Protein AF-A0A3D2A940-F1 (afdb_monomer_lite)

Structure (mmCIF, N/CA/C/O backbone):
data_AF-A0A3D2A940-F1
#
_entry.id   AF-A0A3D2A940-F1
#
loop_
_atom_site.group_PDB
_atom_site.id
_atom_site.type_symbol
_atom_site.label_atom_id
_atom_site.label_alt_id
_atom_site.label_comp_id
_atom_site.label_asym_id
_atom_site.label_entity_id
_atom_site.label_seq_id
_atom_site.pdbx_PDB_ins_code
_atom_site.Cartn_x
_atom_site.Cartn_y
_atom_site.Cartn_z
_atom_site.occupancy
_atom_site.B_iso_or_equiv
_atom_site.auth_seq_id
_atom_site.auth_comp_id
_atom_site.auth_asym_id
_atom_site.auth_atom_id
_atom_site.pdbx_PDB_model_num
ATOM 1 N N . LYS A 1 1 ? 7.024 -6.279 -17.310 1.00 68.19 1 LYS A N 1
ATOM 2 C CA . LYS A 1 1 ? 8.045 -7.235 -16.826 1.00 68.19 1 LYS A CA 1
ATOM 3 C C . LYS A 1 1 ? 7.660 -7.750 -15.455 1.00 68.19 1 LYS A C 1
ATOM 5 O O . LYS A 1 1 ? 7.486 -8.948 -15.303 1.00 68.19 1 LYS A O 1
ATOM 10 N N . LEU A 1 2 ? 7.341 -6.853 -14.515 1.00 73.19 2 LEU A N 1
ATOM 11 C CA . LEU A 1 2 ? 6.960 -7.213 -13.144 1.00 73.19 2 LEU A CA 1
ATOM 12 C C . LEU A 1 2 ? 5.778 -8.188 -13.043 1.00 73.19 2 LEU A C 1
ATOM 14 O O . LEU A 1 2 ? 5.841 -9.127 -12.259 1.00 73.19 2 LEU A O 1
ATOM 18 N N . ARG A 1 3 ? 4.722 -8.033 -13.852 1.00 73.25 3 ARG A N 1
ATOM 19 C CA . ARG A 1 3 ? 3.622 -9.013 -13.867 1.00 73.25 3 ARG A CA 1
ATOM 20 C C . ARG A 1 3 ? 4.121 -10.438 -14.121 1.00 73.25 3 ARG A C 1
ATOM 22 O O . ARG A 1 3 ? 3.718 -11.362 -13.424 1.00 73.25 3 ARG A O 1
ATOM 29 N N . ASN A 1 4 ? 4.979 -10.592 -15.125 1.00 76.12 4 ASN A N 1
ATOM 30 C CA . ASN A 1 4 ? 5.509 -11.883 -15.545 1.00 76.12 4 ASN A CA 1
ATOM 31 C C . ASN A 1 4 ? 6.549 -12.401 -14.544 1.00 76.12 4 ASN A C 1
ATOM 33 O O . ASN A 1 4 ? 6.505 -13.573 -14.185 1.00 76.12 4 ASN A O 1
ATOM 37 N N . ASP A 1 5 ? 7.412 -11.520 -14.029 1.00 79.25 5 ASP A N 1
ATOM 38 C CA . ASP A 1 5 ? 8.452 -11.855 -13.045 1.00 79.25 5 ASP A CA 1
ATOM 39 C C . ASP A 1 5 ? 7.863 -12.438 -11.748 1.00 79.25 5 ASP A C 1
ATOM 41 O O . ASP A 1 5 ? 8.482 -13.283 -11.104 1.00 79.25 5 ASP A O 1
ATOM 45 N N . PHE A 1 6 ? 6.652 -12.009 -11.382 1.00 75.44 6 PHE A N 1
ATOM 46 C CA . PHE A 1 6 ? 5.928 -12.483 -10.201 1.00 75.44 6 PHE A CA 1
ATOM 47 C C . PHE A 1 6 ? 4.831 -13.499 -10.507 1.00 75.44 6 PHE A C 1
ATOM 49 O O . PHE A 1 6 ? 4.163 -13.951 -9.580 1.00 75.44 6 PHE A O 1
ATOM 56 N N . ASN A 1 7 ? 4.627 -13.849 -11.781 1.00 76.19 7 ASN A N 1
ATOM 57 C CA . ASN A 1 7 ? 3.484 -14.644 -12.230 1.00 76.19 7 ASN A CA 1
ATOM 58 C C . ASN A 1 7 ? 2.162 -14.146 -11.604 1.00 76.19 7 ASN A C 1
ATOM 60 O O . ASN A 1 7 ? 1.384 -14.919 -11.046 1.00 76.19 7 ASN A O 1
ATOM 64 N N . ALA A 1 8 ? 1.960 -12.825 -11.619 1.00 72.25 8 ALA A N 1
ATOM 65 C CA . ALA A 1 8 ? 0.886 -12.188 -10.875 1.00 72.25 8 ALA A CA 1
ATOM 66 C C . ALA A 1 8 ? -0.478 -12.463 -11.527 1.00 72.25 8 ALA A C 1
ATOM 68 O O . ALA A 1 8 ? -0.734 -12.055 -12.667 1.00 72.25 8 ALA A O 1
ATOM 69 N N . ASP A 1 9 ? -1.367 -13.097 -10.758 1.00 70.62 9 ASP A N 1
ATOM 70 C CA . ASP A 1 9 ? -2.755 -13.363 -11.149 1.00 70.62 9 ASP A CA 1
ATOM 71 C C . ASP A 1 9 ? -3.534 -12.060 -11.391 1.00 70.62 9 ASP A C 1
ATOM 73 O O . ASP A 1 9 ? -4.338 -11.963 -12.318 1.00 70.62 9 ASP A O 1
ATOM 77 N N . ILE A 1 10 ? -3.323 -11.064 -10.523 1.00 73.56 10 ILE A N 1
ATOM 78 C CA . ILE A 1 10 ? -4.109 -9.829 -10.445 1.00 73.56 10 ILE A CA 1
ATOM 79 C C . ILE A 1 10 ? -3.178 -8.658 -10.141 1.00 73.56 10 ILE A C 1
ATOM 81 O O . ILE A 1 10 ? -2.230 -8.780 -9.368 1.00 73.56 10 ILE A O 1
ATOM 85 N N . ILE A 1 11 ? -3.474 -7.508 -10.742 1.00 73.06 11 ILE A N 1
ATOM 86 C CA . ILE A 1 11 ? -2.832 -6.226 -10.457 1.00 73.06 11 ILE A CA 1
ATOM 87 C C . ILE A 1 11 ? -3.933 -5.242 -10.066 1.00 73.06 11 ILE A C 1
ATOM 89 O O . ILE A 1 11 ? -4.992 -5.205 -10.683 1.00 73.06 11 ILE A O 1
ATOM 93 N N . THR A 1 12 ? -3.707 -4.459 -9.022 1.00 71.44 12 THR A N 1
ATOM 94 C CA . THR A 1 12 ? -4.672 -3.461 -8.558 1.00 71.44 12 THR A CA 1
ATOM 95 C C . THR A 1 12 ? -4.008 -2.097 -8.529 1.00 71.44 12 THR A C 1
ATOM 97 O O . THR A 1 12 ? -2.875 -1.968 -8.065 1.00 71.44 12 THR A O 1
ATOM 100 N N . GLU A 1 13 ? -4.710 -1.089 -9.038 1.00 69.75 13 GLU A N 1
ATOM 101 C CA . GLU A 1 13 ? -4.297 0.314 -8.984 1.00 69.75 13 GLU A CA 1
ATOM 102 C C . GLU A 1 13 ? -5.223 1.091 -8.047 1.00 69.75 13 GLU A C 1
ATOM 104 O O . GLU A 1 13 ? -6.390 0.730 -7.876 1.00 69.75 13 GLU A O 1
ATOM 109 N N . 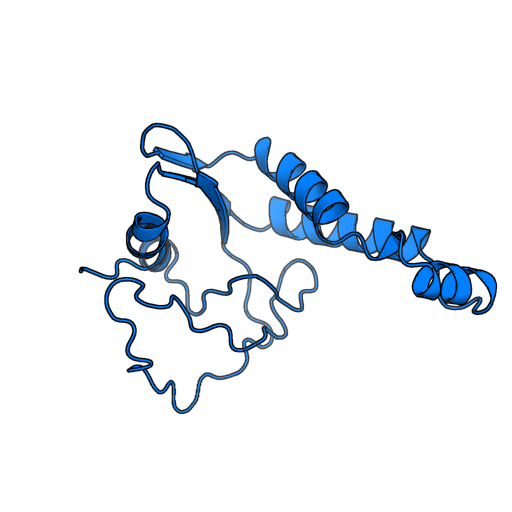ASP A 1 14 ? -4.689 2.164 -7.466 1.00 67.00 14 ASP A N 1
ATOM 110 C CA . ASP A 1 14 ? -5.364 3.163 -6.628 1.00 67.00 14 ASP A CA 1
ATOM 111 C C . ASP A 1 14 ? -5.905 2.681 -5.272 1.00 67.00 14 ASP A C 1
ATOM 113 O O . ASP A 1 14 ? -5.661 3.334 -4.257 1.00 67.00 14 ASP A O 1
ATOM 117 N N . MET A 1 15 ? -6.645 1.571 -5.214 1.00 68.25 15 MET A N 1
ATOM 118 C CA . MET A 1 15 ? -7.345 1.130 -4.002 1.00 68.25 15 MET A CA 1
ATOM 119 C C . MET A 1 15 ? -7.477 -0.396 -3.922 1.00 68.25 15 MET A C 1
ATOM 121 O O . MET A 1 15 ? -7.720 -1.059 -4.925 1.00 68.25 15 MET A O 1
ATOM 125 N N . ALA A 1 16 ? -7.393 -0.948 -2.709 1.00 77.56 16 ALA A N 1
ATOM 126 C CA . ALA A 1 16 ? -7.717 -2.343 -2.407 1.00 77.56 16 ALA A CA 1
ATOM 127 C C . ALA A 1 16 ? -8.203 -2.486 -0.955 1.00 77.56 16 ALA A C 1
ATOM 129 O O . ALA A 1 16 ? -7.742 -1.776 -0.062 1.00 77.56 16 ALA A O 1
ATOM 130 N N . VAL A 1 17 ? -9.115 -3.427 -0.716 1.00 83.38 17 VAL A N 1
ATOM 131 C CA . VAL A 1 17 ? -9.505 -3.904 0.615 1.00 83.38 17 VAL A CA 1
ATOM 132 C C . VAL A 1 17 ? -8.572 -5.050 0.986 1.00 83.38 17 VAL A C 1
ATOM 134 O O . VAL A 1 17 ? -8.545 -6.082 0.312 1.00 83.38 17 VAL A O 1
ATOM 137 N N . THR A 1 18 ? -7.791 -4.860 2.046 1.00 85.88 18 THR A N 1
ATOM 138 C CA . THR A 1 18 ? -6.703 -5.765 2.430 1.00 85.88 18 THR A CA 1
ATOM 139 C C . THR A 1 18 ? -6.573 -5.885 3.946 1.00 85.88 18 THR A C 1
ATOM 141 O O . THR A 1 18 ? -6.873 -4.943 4.677 1.00 85.88 18 THR A O 1
ATOM 144 N N . ASP A 1 19 ? -6.114 -7.049 4.405 1.00 88.75 19 ASP A N 1
ATOM 145 C CA . ASP A 1 19 ? -5.709 -7.317 5.796 1.00 88.75 19 ASP A CA 1
ATOM 146 C C . ASP A 1 19 ? -4.189 -7.170 6.022 1.00 88.75 19 ASP A C 1
ATOM 148 O O . ASP A 1 19 ? -3.669 -7.448 7.109 1.00 88.75 19 ASP A O 1
ATOM 152 N N . GLY A 1 20 ? -3.477 -6.716 4.991 1.00 85.50 20 GLY A N 1
ATOM 153 C CA . GLY A 1 20 ? -2.033 -6.537 4.974 1.00 85.50 20 GLY A CA 1
ATOM 154 C C . GLY A 1 20 ? -1.250 -7.718 4.392 1.00 85.50 20 GLY A C 1
ATOM 155 O O . GLY A 1 20 ? -0.053 -7.592 4.148 1.00 85.50 20 GLY A O 1
ATOM 156 N N . GLU A 1 21 ? -1.909 -8.844 4.124 1.00 88.38 21 GLU A N 1
ATOM 157 C CA . GLU A 1 21 ? -1.317 -10.036 3.502 1.00 88.38 21 GLU A CA 1
ATOM 158 C C . GLU A 1 21 ? -2.054 -10.439 2.227 1.00 88.38 21 GLU A C 1
ATOM 160 O O . GLU A 1 21 ? -1.446 -10.919 1.263 1.00 88.38 21 GLU A O 1
ATOM 165 N N . ARG A 1 22 ? -3.374 -10.251 2.221 1.00 88.75 22 ARG A N 1
ATOM 166 C CA . ARG A 1 22 ? -4.278 -10.663 1.157 1.00 88.75 22 ARG A CA 1
ATOM 167 C C . ARG A 1 22 ? -5.203 -9.531 0.740 1.00 88.75 22 ARG A C 1
ATOM 169 O O . ARG A 1 22 ? -5.668 -8.737 1.551 1.00 88.75 22 ARG A O 1
ATOM 176 N N . ILE A 1 23 ? -5.522 -9.513 -0.547 1.00 85.12 23 ILE A N 1
ATOM 177 C CA . ILE A 1 23 ? -6.571 -8.688 -1.135 1.00 85.12 23 ILE A CA 1
ATOM 178 C C . ILE A 1 23 ? -7.887 -9.457 -1.035 1.00 85.12 23 ILE A C 1
ATOM 180 O O . ILE A 1 23 ? -7.993 -10.600 -1.489 1.00 85.12 23 ILE A O 1
ATOM 184 N N . TRP A 1 24 ? -8.881 -8.815 -0.430 1.00 85.12 24 TRP A N 1
ATOM 185 C CA . TRP A 1 24 ? -10.244 -9.327 -0.254 1.00 85.12 24 TRP A CA 1
ATOM 186 C C . TRP A 1 24 ? -11.238 -8.702 -1.229 1.00 85.12 24 TRP A C 1
ATOM 188 O O . TRP A 1 24 ? -12.292 -9.276 -1.504 1.00 85.12 24 TRP A O 1
ATOM 198 N N . GLY A 1 25 ? -10.876 -7.545 -1.772 1.00 78.50 25 GLY A N 1
ATOM 199 C CA . GLY A 1 25 ? -11.557 -6.920 -2.887 1.00 78.50 25 GLY A CA 1
ATOM 200 C C . GLY A 1 25 ? -10.756 -5.735 -3.396 1.00 78.50 25 GLY A C 1
ATOM 201 O O . GLY A 1 25 ? -9.952 -5.152 -2.675 1.00 78.50 25 GLY A O 1
ATOM 202 N N . ALA A 1 26 ? -10.989 -5.355 -4.638 1.00 70.94 26 ALA A N 1
ATOM 203 C CA . ALA A 1 26 ? -10.510 -4.105 -5.199 1.00 70.94 26 ALA A CA 1
ATOM 204 C C . ALA A 1 26 ? -11.631 -3.548 -6.079 1.00 70.94 26 ALA A C 1
ATOM 206 O O . ALA A 1 26 ? -12.333 -4.343 -6.717 1.00 70.94 26 ALA A O 1
ATOM 207 N N . PRO A 1 27 ? -11.865 -2.222 -6.099 1.00 60.97 27 PRO A N 1
ATOM 208 C CA . PRO A 1 27 ? -12.720 -1.652 -7.127 1.00 60.97 27 PRO A CA 1
ATOM 209 C C . PRO A 1 27 ? -12.181 -2.074 -8.497 1.00 60.97 27 PRO A C 1
ATOM 211 O O . PRO A 1 27 ? -10.972 -2.201 -8.672 1.00 60.97 27 PRO A O 1
ATOM 214 N N . TYR A 1 28 ? -13.078 -2.298 -9.460 1.00 53.81 28 TYR A N 1
ATOM 215 C CA . TYR A 1 28 ? -12.718 -2.568 -10.852 1.00 53.81 28 TYR A CA 1
ATOM 216 C C . TYR A 1 28 ? -12.070 -1.320 -11.474 1.00 53.81 28 TYR A C 1
ATOM 218 O O . TYR A 1 28 ? -12.671 -0.624 -12.292 1.00 53.81 28 TYR A O 1
ATOM 226 N N . THR A 1 29 ? -10.853 -0.986 -11.065 1.00 49.69 29 THR A N 1
ATOM 227 C CA . THR A 1 29 ? -9.979 -0.122 -11.839 1.00 49.69 29 THR A CA 1
ATOM 228 C C . THR A 1 29 ? -9.475 -0.996 -12.977 1.00 49.69 29 THR A C 1
ATOM 230 O O . THR A 1 29 ? -9.014 -2.115 -12.759 1.00 49.69 29 THR A O 1
ATOM 233 N N . ASN A 1 30 ? -9.702 -0.563 -14.222 1.00 46.44 30 ASN A N 1
ATOM 234 C CA . ASN A 1 30 ? -9.183 -1.262 -15.395 1.00 46.44 30 ASN A CA 1
ATOM 235 C C . ASN A 1 30 ? -7.723 -1.623 -15.119 1.00 46.44 30 ASN A C 1
ATOM 237 O O . ASN A 1 30 ? -6.916 -0.714 -14.954 1.00 46.44 30 ASN A O 1
ATOM 241 N N . LEU A 1 31 ? -7.427 -2.924 -15.064 1.00 51.25 31 LEU A N 1
ATOM 242 C CA . LEU A 1 31 ? -6.083 -3.493 -15.069 1.00 51.25 31 LEU A CA 1
ATOM 243 C C . LEU A 1 31 ? -5.313 -2.850 -16.229 1.00 51.25 31 LEU A C 1
ATOM 245 O O . LEU A 1 31 ? -5.421 -3.307 -17.360 1.00 51.25 31 LEU A O 1
ATOM 249 N N . TYR A 1 32 ? -4.625 -1.742 -15.958 1.00 49.03 32 TYR A N 1
ATOM 250 C CA . TYR A 1 32 ? -3.992 -0.850 -16.925 1.00 49.03 32 TYR A CA 1
ATOM 251 C C . TYR A 1 32 ? -4.876 -0.394 -18.096 1.00 49.03 32 TYR A C 1
ATOM 253 O O . TYR A 1 32 ? -5.095 -1.088 -19.090 1.00 49.03 32 TYR A O 1
ATOM 261 N N . ARG A 1 33 ? -5.293 0.875 -18.060 1.00 43.38 33 ARG A N 1
ATOM 262 C CA . ARG A 1 33 ? -5.755 1.557 -19.274 1.00 43.38 33 ARG A CA 1
ATOM 263 C C . ARG A 1 33 ? -4.564 1.634 -20.235 1.00 43.38 33 ARG A C 1
ATOM 265 O O . ARG A 1 33 ? -3.540 2.218 -19.887 1.00 43.38 33 ARG A O 1
ATOM 272 N N . ASN A 1 34 ? -4.670 1.061 -21.436 1.00 44.75 34 ASN A N 1
ATOM 273 C CA . ASN A 1 34 ? -3.711 1.376 -22.492 1.00 44.75 34 ASN A CA 1
ATOM 274 C C . ASN A 1 34 ? -3.850 2.876 -22.775 1.00 44.75 34 ASN A C 1
ATOM 276 O O . ASN A 1 34 ? -4.816 3.312 -23.388 1.00 44.75 34 ASN A O 1
ATOM 280 N N . TYR A 1 35 ? -2.936 3.699 -22.271 1.00 47.34 35 TYR A N 1
ATOM 281 C CA . TYR A 1 35 ? -3.084 5.146 -22.401 1.00 47.34 35 TYR A CA 1
ATOM 282 C C . TYR A 1 35 ? -2.903 5.631 -23.854 1.00 47.34 35 TYR A C 1
ATOM 284 O O . TYR A 1 35 ? -3.335 6.740 -24.180 1.00 47.34 35 TYR A O 1
ATOM 292 N N . ASN A 1 36 ? -2.328 4.799 -24.732 1.00 44.16 36 ASN A N 1
ATOM 293 C CA . ASN A 1 36 ? -2.221 5.069 -26.167 1.00 44.16 36 ASN A CA 1
ATOM 294 C C . ASN A 1 36 ? -3.472 4.638 -26.947 1.00 44.16 36 ASN A C 1
ATOM 296 O O . ASN A 1 36 ? -3.791 5.254 -27.963 1.00 44.16 36 ASN A O 1
ATOM 300 N N . ASP A 1 37 ? -4.228 3.659 -26.444 1.00 49.75 37 ASP A N 1
ATOM 301 C CA . ASP A 1 37 ? -5.537 3.278 -26.975 1.00 49.75 37 ASP A CA 1
ATOM 302 C C . ASP A 1 37 ? -6.651 3.701 -26.003 1.00 49.75 37 ASP A C 1
ATOM 304 O O . ASP A 1 37 ? -7.028 2.991 -25.074 1.00 49.75 37 ASP A O 1
ATOM 308 N N . LYS A 1 38 ? -7.218 4.893 -26.236 1.00 48.25 38 LYS A N 1
ATOM 309 C CA . LYS A 1 38 ? -8.328 5.442 -25.433 1.00 48.25 38 LYS A CA 1
ATOM 310 C C . LYS A 1 38 ? -9.615 4.618 -25.528 1.00 48.25 38 LYS A C 1
ATOM 312 O O . LYS A 1 38 ? -10.586 4.944 -24.836 1.00 48.25 38 LYS A O 1
ATOM 317 N N . SER A 1 39 ? -9.671 3.610 -26.396 1.00 46.72 39 SER A N 1
ATOM 318 C CA . SER A 1 39 ? -10.822 2.731 -26.466 1.00 46.72 39 SER A CA 1
ATOM 319 C C . SER A 1 39 ? -10.867 1.841 -25.219 1.00 46.72 39 SER A C 1
ATOM 321 O O . SER A 1 39 ? -9.882 1.239 -24.809 1.00 46.72 39 SER A O 1
ATOM 323 N N . LEU A 1 40 ? -12.037 1.747 -24.582 1.00 43.81 40 LEU A N 1
ATOM 324 C CA . LEU A 1 40 ? -12.302 0.824 -23.466 1.00 43.81 40 LEU A CA 1
ATOM 325 C C . LEU A 1 40 ? -12.360 -0.641 -23.952 1.00 43.81 40 LEU A C 1
ATOM 327 O O . LEU A 1 40 ? -13.155 -1.438 -23.459 1.00 43.81 40 LEU A O 1
ATOM 331 N N . LYS A 1 41 ? -11.575 -1.003 -24.973 1.00 41.16 41 LYS A N 1
ATOM 332 C CA . LYS A 1 41 ? -11.600 -2.313 -25.621 1.00 41.16 41 LYS A CA 1
ATOM 333 C C . LYS A 1 41 ? -10.758 -3.315 -24.848 1.00 41.16 41 LYS A C 1
ATOM 335 O O . LYS A 1 41 ? -9.828 -3.898 -25.376 1.00 41.16 41 LYS A O 1
ATOM 340 N N . ASN A 1 42 ? -11.133 -3.527 -23.601 1.00 42.84 42 ASN A N 1
ATOM 341 C CA . ASN A 1 42 ? -11.093 -4.849 -23.008 1.00 42.84 42 ASN A CA 1
ATOM 342 C C . ASN A 1 42 ? -12.328 -4.926 -22.115 1.00 42.84 42 ASN A C 1
ATOM 344 O O . ASN A 1 42 ? -12.262 -4.534 -20.951 1.00 42.84 42 ASN A O 1
ATOM 348 N N . PRO A 1 43 ? -13.486 -5.355 -22.651 1.00 40.50 43 PRO A N 1
ATOM 349 C CA . PRO A 1 43 ? -14.576 -5.755 -21.787 1.00 40.50 43 PRO A CA 1
ATOM 350 C C . PRO A 1 43 ? -14.064 -6.979 -21.035 1.00 40.50 43 PRO A C 1
ATOM 352 O O . PRO A 1 43 ? -14.057 -8.082 -21.579 1.00 40.50 43 PRO A O 1
ATOM 355 N N . ILE A 1 44 ? -13.582 -6.795 -19.805 1.00 47.25 44 ILE A N 1
ATOM 356 C CA . ILE A 1 44 ? -13.314 -7.931 -18.931 1.00 47.25 44 ILE A CA 1
ATOM 357 C C . ILE A 1 44 ? -14.684 -8.439 -18.479 1.00 47.25 44 ILE A C 1
ATOM 359 O O . ILE A 1 44 ? -15.192 -8.103 -17.412 1.00 47.25 44 ILE A O 1
ATOM 363 N N . GLN A 1 45 ? -15.331 -9.200 -19.362 1.00 40.56 45 GLN A N 1
ATOM 364 C CA . GLN A 1 45 ? -16.395 -10.111 -18.980 1.00 40.56 45 GLN A CA 1
ATOM 365 C C . GLN A 1 45 ? -15.763 -11.106 -18.000 1.00 40.56 45 GLN A C 1
ATOM 367 O O . GLN A 1 45 ? -14.864 -11.854 -18.374 1.00 40.56 45 GLN A O 1
ATOM 372 N N . ASN A 1 46 ? -16.231 -11.085 -16.751 1.00 43.34 46 ASN A N 1
ATOM 373 C CA . ASN A 1 46 ? -15.891 -12.030 -15.681 1.00 43.34 46 ASN A CA 1
ATOM 374 C C . ASN A 1 46 ? -14.505 -11.863 -15.027 1.00 43.34 46 ASN A C 1
ATOM 376 O O . ASN A 1 46 ? -13.808 -12.849 -14.802 1.00 43.34 46 ASN A O 1
ATOM 380 N N . ALA A 1 47 ? -14.105 -10.643 -14.654 1.00 51.81 47 ALA A N 1
ATOM 381 C CA . ALA A 1 47 ? -13.060 -10.505 -13.635 1.00 51.81 47 ALA A CA 1
ATOM 382 C C . ALA A 1 47 ? -13.638 -10.939 -12.278 1.00 51.81 47 ALA A C 1
ATOM 384 O O . ALA A 1 47 ? -14.448 -10.221 -11.682 1.00 51.81 47 ALA A O 1
ATOM 385 N N . GLU A 1 48 ? -13.248 -12.127 -11.812 1.00 55.25 48 GLU A N 1
ATOM 386 C CA . GLU A 1 48 ? -13.480 -12.548 -10.431 1.00 55.25 48 GLU A CA 1
ATOM 387 C C . GLU A 1 48 ? -12.931 -11.474 -9.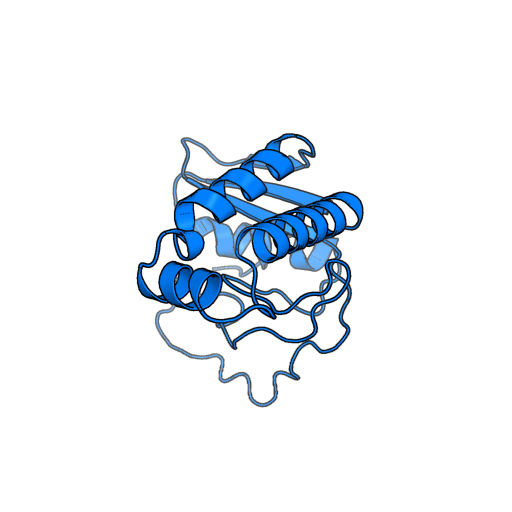486 1.00 55.25 48 GLU A C 1
ATOM 389 O O . GLU A 1 48 ? -11.817 -10.977 -9.667 1.00 55.25 48 GLU A O 1
ATOM 394 N N . ILE A 1 49 ? -13.729 -11.088 -8.488 1.00 62.16 49 ILE A N 1
ATOM 395 C CA . ILE A 1 49 ? -13.265 -10.176 -7.443 1.00 62.16 49 ILE A CA 1
ATOM 396 C C . ILE A 1 49 ? -12.070 -10.863 -6.762 1.00 62.16 49 ILE A C 1
ATOM 398 O O . ILE A 1 49 ? -12.214 -12.015 -6.347 1.00 62.16 49 ILE A O 1
ATOM 402 N N . PRO A 1 50 ? -10.895 -10.210 -6.649 1.00 66.00 50 PRO A N 1
ATOM 403 C CA . PRO A 1 50 ? -9.760 -10.771 -5.928 1.00 66.00 50 PRO A CA 1
ATOM 404 C C . PRO A 1 50 ? -10.161 -10.992 -4.471 1.00 66.00 50 PRO A C 1
ATOM 406 O O . PRO A 1 50 ? -10.133 -10.060 -3.673 1.00 66.00 50 PRO A O 1
ATOM 409 N N . THR A 1 51 ? -10.550 -12.214 -4.122 1.00 75.25 51 THR A N 1
ATOM 410 C CA . THR A 1 51 ? -10.905 -12.579 -2.752 1.00 75.25 51 THR A CA 1
ATOM 411 C C . THR A 1 51 ? -9.880 -13.566 -2.219 1.00 75.25 51 THR A C 1
ATOM 413 O O . THR A 1 51 ? -9.713 -14.668 -2.739 1.00 75.25 51 THR A O 1
ATOM 416 N N . GLY A 1 52 ? -9.158 -13.151 -1.179 1.00 82.69 52 GLY A N 1
ATOM 417 C CA . GLY A 1 52 ? -8.143 -13.958 -0.513 1.00 82.69 52 GLY A CA 1
ATOM 418 C C . GLY A 1 52 ? -6.850 -14.132 -1.314 1.00 82.69 52 GLY A C 1
ATOM 419 O O . GLY A 1 52 ? -6.090 -15.055 -1.023 1.00 82.69 52 GLY A O 1
ATOM 420 N N . LYS A 1 53 ? -6.567 -13.289 -2.311 1.00 83.62 53 LYS A N 1
ATOM 421 C CA . LYS A 1 53 ? -5.333 -13.376 -3.114 1.00 83.62 53 LYS A CA 1
ATOM 422 C C . LYS A 1 53 ? -4.166 -12.738 -2.369 1.00 83.62 53 LYS A C 1
ATOM 424 O O . LYS A 1 53 ? -4.318 -11.647 -1.835 1.00 83.62 53 LYS A O 1
ATOM 429 N N . LYS A 1 54 ? -3.016 -13.411 -2.307 1.00 87.75 54 LYS A N 1
ATOM 430 C CA . LYS A 1 54 ? -1.832 -12.910 -1.594 1.00 87.75 54 LYS A CA 1
ATOM 431 C C . LYS A 1 54 ? -1.242 -11.684 -2.302 1.00 87.75 54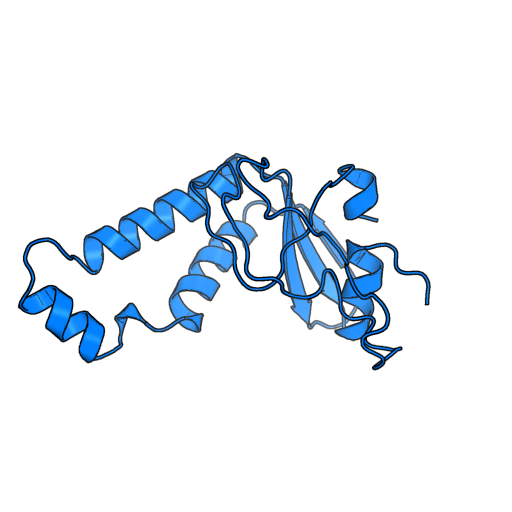 LYS A C 1
ATOM 433 O O . LYS A 1 54 ? -1.270 -11.602 -3.526 1.00 87.75 54 LYS A O 1
ATOM 438 N N . ILE A 1 55 ? -0.698 -10.753 -1.525 1.00 87.56 55 ILE A N 1
ATOM 439 C CA . ILE A 1 55 ? 0.083 -9.624 -2.033 1.00 87.56 55 ILE A CA 1
ATOM 440 C C . ILE A 1 55 ? 1.547 -10.058 -2.158 1.00 87.56 55 ILE A C 1
ATOM 442 O O . ILE A 1 55 ? 2.243 -10.191 -1.154 1.00 87.56 55 ILE A O 1
ATOM 446 N N . ASP A 1 56 ? 2.020 -10.279 -3.384 1.00 87.00 56 ASP A N 1
ATOM 447 C CA . ASP A 1 56 ? 3.417 -10.672 -3.628 1.00 87.00 56 ASP A CA 1
ATOM 448 C C . ASP A 1 56 ? 4.339 -9.478 -3.903 1.00 87.00 56 ASP A C 1
ATOM 450 O O . ASP A 1 56 ? 5.518 -9.507 -3.537 1.00 87.00 56 ASP A O 1
ATOM 454 N N . ALA A 1 57 ? 3.807 -8.403 -4.494 1.00 86.12 57 ALA A N 1
ATOM 455 C CA . ALA A 1 57 ? 4.563 -7.187 -4.758 1.00 86.12 57 ALA A CA 1
ATOM 456 C C . ALA A 1 57 ? 3.702 -5.916 -4.711 1.00 86.12 57 ALA A C 1
ATOM 458 O O . ALA A 1 57 ? 2.517 -5.931 -5.045 1.00 86.12 57 ALA A O 1
ATOM 459 N N . VAL A 1 58 ? 4.338 -4.800 -4.362 1.00 84.12 58 VAL A N 1
ATOM 460 C CA . VAL A 1 58 ? 3.791 -3.441 -4.412 1.00 84.12 58 VAL A CA 1
ATOM 461 C C . VAL A 1 58 ? 4.710 -2.578 -5.259 1.00 84.12 58 VAL A C 1
ATOM 463 O O . VAL A 1 58 ? 5.926 -2.603 -5.089 1.00 84.12 58 VAL A O 1
ATOM 466 N N . SER A 1 59 ? 4.138 -1.792 -6.167 1.00 82.00 59 SER A N 1
ATOM 467 C CA . SER A 1 59 ? 4.894 -0.855 -6.998 1.00 82.00 59 SER A CA 1
ATOM 468 C C . SER A 1 59 ? 4.447 0.576 -6.735 1.00 82.00 59 SER A C 1
ATOM 470 O O . SER A 1 59 ? 3.253 0.864 -6.739 1.00 82.00 59 SER A O 1
ATOM 472 N N . VAL A 1 60 ? 5.404 1.478 -6.531 1.00 81.38 60 VAL A N 1
ATOM 473 C CA . VAL A 1 60 ? 5.158 2.916 -6.380 1.00 81.38 60 VAL A CA 1
ATOM 474 C C . VAL A 1 60 ? 5.671 3.631 -7.620 1.00 81.38 60 VAL A C 1
ATOM 476 O O . VAL A 1 60 ? 6.838 3.487 -7.986 1.00 81.38 60 VAL A O 1
ATOM 479 N N . LEU A 1 61 ? 4.795 4.404 -8.261 1.00 82.75 61 LEU A N 1
ATOM 480 C CA . LEU A 1 61 ? 5.105 5.141 -9.483 1.00 82.75 61 LEU A CA 1
ATOM 481 C C . LEU A 1 61 ? 5.541 6.569 -9.133 1.00 82.75 61 LEU A C 1
ATOM 483 O O . LEU A 1 61 ? 4.833 7.280 -8.417 1.00 82.75 61 LEU A O 1
ATOM 487 N N . GLN A 1 62 ? 6.685 7.017 -9.649 1.00 83.19 62 GLN A N 1
ATOM 488 C CA . GLN A 1 62 ? 7.173 8.384 -9.461 1.00 83.19 62 GLN A CA 1
ATOM 489 C C . GLN A 1 62 ? 7.650 8.994 -10.772 1.00 83.19 62 GLN A C 1
ATOM 491 O O . GLN A 1 62 ? 8.520 8.458 -11.454 1.00 83.19 62 GLN A O 1
ATOM 496 N N . LYS A 1 63 ? 7.161 10.200 -11.064 1.00 84.00 63 LYS A N 1
ATOM 497 C CA . LYS A 1 63 ? 7.695 11.006 -12.157 1.00 84.00 63 LYS A CA 1
ATOM 498 C C . LYS A 1 63 ? 9.045 11.626 -11.772 1.00 84.00 63 LYS A C 1
ATOM 500 O O . LYS A 1 63 ? 9.107 12.383 -10.801 1.00 84.00 63 LYS A O 1
ATOM 505 N N . CYS A 1 64 ? 10.107 11.364 -12.530 1.00 83.25 64 CYS A N 1
ATOM 506 C CA . CYS A 1 64 ? 11.412 12.022 -12.365 1.00 83.25 64 CYS A CA 1
ATOM 507 C C . CYS A 1 64 ? 12.178 12.111 -13.693 1.00 83.25 64 CYS A C 1
ATOM 509 O O . CYS A 1 64 ? 11.701 11.636 -14.711 1.00 83.25 6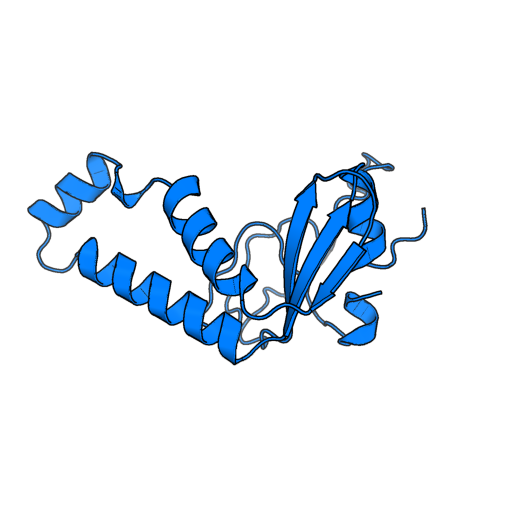4 CYS A O 1
ATOM 511 N N . LYS A 1 65 ? 13.367 12.726 -13.709 1.00 83.94 65 LYS A N 1
ATOM 512 C CA . LYS A 1 65 ? 14.225 12.693 -14.904 1.00 83.94 65 LYS A CA 1
ATOM 513 C C . LYS A 1 65 ? 14.858 11.307 -15.052 1.00 83.94 65 LYS A C 1
ATOM 515 O O . LYS A 1 65 ? 15.510 10.849 -14.115 1.00 83.94 65 LYS A O 1
ATOM 520 N N . GLY A 1 66 ? 14.704 10.695 -16.224 1.00 81.62 66 GLY A N 1
ATOM 521 C CA . GLY A 1 66 ? 15.197 9.346 -16.519 1.00 81.62 66 GLY A CA 1
ATOM 522 C C . GLY A 1 66 ? 14.273 8.224 -16.035 1.00 81.62 66 GLY A C 1
ATOM 523 O O . GLY A 1 66 ? 13.268 8.481 -15.370 1.00 81.62 66 GLY A O 1
ATOM 524 N N . SER A 1 67 ? 14.639 6.983 -16.370 1.00 81.56 67 SER A N 1
ATOM 525 C CA . SER A 1 67 ? 13.854 5.787 -16.050 1.00 81.56 67 SER A CA 1
ATOM 526 C C . SER A 1 67 ? 14.672 4.787 -15.232 1.00 81.56 67 SER A C 1
ATOM 528 O O . SER A 1 67 ? 15.780 4.424 -15.632 1.00 81.56 67 SER A O 1
ATOM 530 N N . SER A 1 68 ? 14.142 4.331 -14.093 1.00 83.38 68 SER A N 1
ATOM 531 C CA . SER A 1 68 ? 14.764 3.278 -13.277 1.00 83.38 68 SER A CA 1
ATOM 532 C C . SER A 1 68 ? 13.730 2.416 -12.551 1.00 83.38 68 SER A C 1
ATOM 534 O O . SER A 1 68 ? 12.617 2.857 -12.259 1.00 83.38 68 SER A O 1
ATOM 536 N N . ILE A 1 69 ? 14.109 1.165 -12.274 1.00 83.19 69 ILE A N 1
ATOM 537 C CA . ILE A 1 69 ? 13.349 0.224 -11.447 1.00 83.19 69 ILE A CA 1
ATOM 538 C C . ILE A 1 69 ? 14.262 -0.201 -10.300 1.00 83.19 69 ILE A C 1
ATOM 540 O O . ILE A 1 69 ? 15.318 -0.784 -10.540 1.00 83.19 69 ILE A O 1
ATOM 544 N N . GLU A 1 70 ? 13.874 0.110 -9.067 1.00 84.06 70 GLU A N 1
ATOM 545 C CA . GLU A 1 70 ? 14.672 -0.168 -7.867 1.00 84.06 70 GLU A CA 1
ATOM 546 C C . GLU A 1 70 ? 13.834 -0.942 -6.842 1.00 84.06 70 GLU A C 1
ATOM 548 O O . GLU A 1 70 ? 12.729 -0.523 -6.497 1.00 84.06 70 GLU A O 1
ATOM 553 N N . GLU A 1 71 ? 14.363 -2.056 -6.331 1.00 82.12 71 GLU A N 1
ATOM 554 C CA . GLU A 1 71 ? 13.832 -2.720 -5.135 1.00 82.12 71 GLU A CA 1
ATOM 555 C C . GLU A 1 71 ? 14.411 -1.993 -3.911 1.00 82.12 71 GLU A C 1
ATOM 557 O O . GLU A 1 71 ? 15.622 -2.011 -3.687 1.00 82.12 71 GLU A O 1
ATOM 562 N N . ASN A 1 72 ? 13.577 -1.267 -3.159 1.00 70.94 72 ASN A N 1
ATOM 563 C CA . ASN A 1 72 ? 14.049 -0.452 -2.035 1.00 70.94 72 ASN A CA 1
ATOM 564 C C . ASN A 1 72 ? 13.077 -0.499 -0.849 1.00 70.94 72 ASN A C 1
ATOM 566 O O . ASN A 1 72 ? 11.983 0.068 -0.884 1.00 70.94 72 ASN A O 1
ATOM 570 N N . THR A 1 73 ? 13.525 -1.131 0.236 1.00 62.59 73 THR A N 1
ATOM 571 C CA . THR A 1 73 ? 12.766 -1.315 1.481 1.00 62.59 73 THR A CA 1
ATOM 572 C C . THR A 1 73 ? 12.631 -0.038 2.313 1.00 62.59 73 THR A C 1
ATOM 574 O O . THR A 1 73 ? 11.699 0.087 3.104 1.00 62.59 73 THR A O 1
ATOM 577 N N . ASP A 1 74 ? 13.507 0.951 2.134 1.00 67.25 74 ASP A N 1
ATOM 578 C CA . ASP A 1 74 ? 13.489 2.185 2.927 1.00 67.25 74 ASP A CA 1
ATOM 579 C C . ASP A 1 74 ? 12.478 3.212 2.395 1.00 67.25 74 ASP A C 1
ATOM 581 O O . ASP A 1 74 ? 11.898 3.987 3.161 1.00 67.25 74 ASP A O 1
ATOM 585 N N . PHE A 1 75 ? 12.195 3.194 1.089 1.00 63.62 75 PHE A N 1
ATOM 586 C CA . PHE A 1 75 ? 11.198 4.079 0.471 1.00 63.62 75 PHE A CA 1
ATOM 587 C C . PHE A 1 75 ? 9.751 3.615 0.681 1.00 63.62 75 PHE A C 1
ATOM 589 O O . PHE A 1 75 ? 8.832 4.427 0.605 1.00 63.62 75 PHE A O 1
ATOM 596 N N . ALA A 1 76 ? 9.547 2.355 1.055 1.00 60.12 76 ALA A N 1
ATOM 597 C CA . ALA A 1 76 ? 8.272 1.810 1.506 1.00 60.12 76 ALA A CA 1
ATOM 598 C C . ALA A 1 76 ? 7.665 2.610 2.683 1.00 60.12 76 ALA A C 1
ATOM 600 O O . ALA A 1 76 ? 6.471 2.912 2.718 1.00 60.12 76 ALA A O 1
ATOM 601 N N . LYS A 1 77 ? 8.518 3.081 3.602 1.00 61.75 77 LYS A N 1
ATOM 602 C CA . LYS A 1 77 ? 8.136 3.977 4.708 1.00 61.75 77 LYS A CA 1
ATOM 603 C C . LYS A 1 77 ? 7.677 5.357 4.220 1.00 61.75 77 LYS A C 1
ATOM 605 O O . LYS A 1 77 ? 6.853 5.996 4.868 1.00 61.75 77 LYS A O 1
ATOM 610 N N . LYS A 1 78 ? 8.170 5.834 3.070 1.00 65.25 78 LYS A N 1
ATOM 611 C CA . LYS A 1 78 ? 7.675 7.074 2.446 1.00 65.25 78 LYS A CA 1
ATOM 612 C C . LYS A 1 78 ? 6.297 6.885 1.823 1.00 65.25 78 LYS A C 1
ATOM 614 O O . LYS A 1 78 ? 5.524 7.835 1.826 1.00 65.25 78 LYS A O 1
ATOM 619 N N . THR A 1 79 ? 5.950 5.682 1.374 1.00 64.56 79 THR A N 1
ATOM 620 C CA . THR A 1 79 ? 4.589 5.359 0.918 1.00 64.56 79 THR A CA 1
ATOM 621 C C . THR A 1 79 ? 3.571 5.501 2.048 1.00 64.56 79 THR A C 1
ATOM 623 O O . THR A 1 79 ? 2.517 6.088 1.828 1.00 64.56 79 THR A O 1
ATOM 626 N N . VAL A 1 80 ? 3.914 5.086 3.278 1.00 62.12 80 VAL A N 1
ATOM 627 C CA . VAL A 1 80 ? 3.096 5.359 4.483 1.00 62.12 80 VAL A CA 1
ATOM 628 C C . VAL A 1 80 ? 2.844 6.860 4.637 1.00 62.12 80 VAL A C 1
ATOM 630 O O . VAL A 1 80 ? 1.722 7.289 4.901 1.00 62.12 80 VAL A O 1
ATOM 633 N N . LEU A 1 81 ? 3.891 7.670 4.450 1.00 58.66 81 LEU A N 1
ATOM 634 C CA . LEU A 1 81 ? 3.785 9.124 4.545 1.00 58.66 81 LEU A CA 1
ATOM 635 C C . LEU A 1 81 ? 2.895 9.695 3.435 1.00 58.66 81 LEU A C 1
ATOM 637 O O . LEU A 1 81 ? 2.031 10.514 3.731 1.00 58.66 81 LEU A O 1
ATOM 641 N N . ILE A 1 82 ? 3.053 9.245 2.188 1.00 64.75 82 ILE A N 1
ATOM 642 C CA . ILE A 1 82 ? 2.201 9.674 1.069 1.00 64.75 82 ILE A CA 1
ATOM 643 C C . ILE A 1 82 ? 0.743 9.328 1.367 1.00 64.75 82 ILE A C 1
ATOM 645 O O . ILE A 1 82 ? -0.100 10.213 1.303 1.00 64.75 82 ILE A O 1
ATOM 649 N N . ASN A 1 83 ? 0.447 8.098 1.790 1.00 64.69 83 ASN A N 1
ATOM 650 C CA . ASN A 1 83 ? -0.927 7.684 2.074 1.00 64.69 83 ASN A CA 1
ATOM 651 C C . ASN A 1 83 ? -1.576 8.559 3.166 1.00 64.69 83 ASN A C 1
ATOM 653 O O . ASN A 1 83 ? -2.692 9.056 3.005 1.00 64.69 83 ASN A O 1
ATOM 657 N N . ARG A 1 84 ? -0.816 8.860 4.230 1.00 61.31 84 ARG A N 1
ATOM 658 C CA . ARG A 1 84 ? -1.249 9.719 5.343 1.00 61.31 84 ARG A CA 1
ATOM 659 C C . ARG A 1 84 ? -1.560 11.158 4.918 1.00 61.31 84 ARG A C 1
ATOM 661 O O . ARG A 1 84 ? -2.518 11.744 5.421 1.00 61.31 84 ARG A O 1
ATOM 668 N N . TYR A 1 85 ? -0.754 11.746 4.034 1.00 56.06 85 TYR A N 1
ATOM 669 C CA . TYR A 1 85 ? -0.935 13.139 3.607 1.00 56.06 85 TYR A CA 1
ATOM 670 C C . TYR A 1 85 ? -1.892 13.291 2.421 1.00 56.06 85 TYR A C 1
ATOM 672 O O . TYR A 1 85 ? -2.575 14.309 2.325 1.00 56.06 85 TYR A O 1
ATOM 680 N N . SER A 1 86 ? -1.964 12.300 1.534 1.00 53.94 86 SER A N 1
ATOM 681 C CA . SER A 1 86 ? -2.738 12.379 0.293 1.00 53.94 86 SER A CA 1
ATOM 682 C C . SER A 1 86 ? -4.228 12.133 0.492 1.00 53.94 86 SER A C 1
ATOM 684 O O . SER A 1 86 ? -5.024 12.731 -0.226 1.00 53.94 86 SER A O 1
ATOM 686 N N . LEU A 1 87 ? -4.625 11.290 1.452 1.00 58.69 87 LEU A N 1
ATOM 687 C CA . LEU A 1 87 ? -6.036 10.931 1.600 1.00 58.69 87 LEU A CA 1
ATOM 688 C C . LEU A 1 87 ? -6.811 11.849 2.553 1.00 58.69 87 LEU A C 1
ATOM 690 O O . LEU A 1 87 ? -8.034 11.889 2.464 1.00 58.69 87 LEU A O 1
ATOM 694 N N . GLY A 1 88 ? -6.137 12.604 3.434 1.00 62.91 88 GLY A N 1
ATOM 695 C CA . GLY A 1 88 ? -6.692 13.745 4.188 1.00 62.91 88 GLY A CA 1
ATOM 696 C C . GLY A 1 88 ? -7.941 13.492 5.054 1.00 62.91 88 GLY A C 1
ATOM 697 O O . GLY A 1 88 ? -8.421 14.411 5.718 1.00 62.91 88 GLY A O 1
ATOM 698 N N . TYR A 1 89 ? -8.480 12.274 5.082 1.00 68.56 89 TYR A N 1
ATOM 699 C CA . TYR A 1 89 ? -9.814 11.980 5.603 1.00 68.56 89 TYR A CA 1
ATOM 700 C C . TYR A 1 89 ? -9.891 12.104 7.124 1.00 68.56 89 TYR A C 1
ATOM 702 O O . TYR A 1 89 ? -10.922 12.519 7.644 1.00 68.56 89 TYR A O 1
ATOM 710 N N . TYR A 1 90 ? -8.784 11.886 7.839 1.00 72.94 90 TYR A N 1
ATOM 711 C CA . TYR A 1 90 ? -8.688 12.159 9.279 1.00 72.94 90 TYR A CA 1
ATOM 712 C C . TYR A 1 90 ? -8.831 13.647 9.640 1.00 72.94 90 TYR A C 1
ATOM 714 O O . TYR A 1 90 ? -9.111 13.998 10.787 1.00 72.94 90 TYR A O 1
ATOM 722 N N . TYR A 1 91 ? -8.644 14.548 8.674 1.00 76.56 91 TYR A N 1
ATOM 723 C CA . TYR A 1 91 ? -8.865 15.980 8.863 1.00 76.56 91 TYR A CA 1
ATOM 724 C C . TYR A 1 91 ? -10.281 16.414 8.480 1.00 76.56 91 TYR A C 1
ATOM 726 O O . TYR A 1 91 ? -10.641 17.562 8.736 1.00 76.56 91 TYR A O 1
ATOM 734 N N . SER A 1 92 ? -11.100 15.513 7.925 1.00 84.31 92 SER A N 1
ATOM 735 C CA . SER A 1 92 ? -12.492 15.812 7.606 1.00 84.31 92 SER A CA 1
ATOM 736 C C . SER A 1 92 ? -13.263 16.188 8.879 1.00 84.31 92 SER A C 1
ATOM 738 O O . SER A 1 92 ? -13.250 15.418 9.848 1.00 84.31 92 SER A O 1
ATOM 740 N N . PRO A 1 93 ? -13.981 17.329 8.894 1.00 86.75 93 PRO A N 1
ATOM 741 C CA . PRO A 1 93 ? -14.820 17.716 10.024 1.00 86.75 93 PRO A CA 1
ATOM 742 C C . PRO A 1 93 ? -15.831 16.632 10.406 1.00 86.75 93 PRO A C 1
ATOM 744 O O . PRO A 1 93 ? -16.059 16.398 11.586 1.00 86.75 93 PRO A O 1
ATOM 747 N N . VAL A 1 94 ? -16.382 15.921 9.416 1.00 86.88 94 VAL A N 1
ATOM 748 C CA . VAL A 1 94 ? -17.353 14.840 9.642 1.00 86.88 94 VAL A CA 1
ATOM 749 C C . VAL A 1 94 ? -16.721 13.699 10.433 1.00 86.88 94 VAL A C 1
ATOM 751 O O . VAL A 1 94 ? -17.301 13.234 11.406 1.00 86.88 94 VAL A O 1
ATOM 754 N N . VAL A 1 95 ? -15.510 13.285 10.062 1.00 85.31 95 VAL A N 1
ATOM 755 C CA . VAL A 1 95 ? -14.801 12.185 10.728 1.00 85.31 95 VAL A CA 1
ATOM 756 C C . VAL A 1 95 ? -14.451 12.554 12.171 1.00 85.31 95 VAL A C 1
ATOM 758 O O . VAL A 1 95 ? -14.603 11.730 13.066 1.00 85.31 95 VAL A O 1
ATOM 761 N N . ARG A 1 96 ? -14.073 13.813 12.424 1.00 86.00 96 ARG A N 1
ATOM 762 C CA . ARG A 1 96 ? -13.823 14.328 13.784 1.00 86.00 96 ARG A CA 1
ATOM 763 C C . ARG A 1 96 ? -15.082 14.398 14.639 1.00 86.00 96 ARG A C 1
ATOM 765 O O . ARG A 1 96 ? -15.027 14.120 15.829 1.00 86.00 96 ARG A O 1
ATOM 772 N N . VAL A 1 97 ? -16.214 14.767 14.044 1.00 89.62 97 VAL A N 1
ATOM 773 C CA . VAL A 1 97 ? -17.513 14.724 14.726 1.00 89.62 97 VAL A CA 1
ATOM 774 C C . VAL A 1 97 ? -17.868 13.278 15.074 1.00 89.62 97 VAL A C 1
ATOM 776 O O . VAL A 1 97 ? -18.288 13.020 16.198 1.00 89.62 97 VAL A O 1
ATOM 779 N N . LEU A 1 98 ? -17.654 12.328 14.158 1.00 89.25 98 LEU A N 1
ATOM 780 C CA . LEU A 1 98 ? -17.888 10.909 14.438 1.00 89.25 98 LEU A CA 1
ATOM 781 C C . LEU A 1 98 ? -17.014 10.405 15.594 1.00 89.25 98 LEU A C 1
ATOM 783 O O . LEU A 1 98 ? -17.544 9.801 16.515 1.00 89.25 98 LEU A O 1
ATOM 787 N N . ASP A 1 99 ? -15.720 10.717 15.583 1.00 89.06 99 ASP A N 1
ATOM 788 C CA . ASP A 1 99 ? -14.764 10.403 16.660 1.00 89.06 99 ASP A CA 1
ATOM 789 C C . ASP A 1 99 ? -15.190 10.969 18.020 1.00 89.06 99 ASP A C 1
ATOM 791 O O . ASP A 1 99 ? -15.072 10.308 19.045 1.00 89.06 99 ASP A O 1
ATOM 795 N N . TYR A 1 100 ? -15.741 12.185 18.031 1.00 89.62 100 TYR A N 1
ATOM 796 C CA . TYR A 1 100 ? -16.182 12.834 19.262 1.00 89.62 100 TYR A CA 1
ATOM 797 C C . TYR A 1 100 ? -17.471 12.231 19.842 1.00 89.62 100 TYR A C 1
ATOM 799 O O . TYR A 1 100 ? -17.600 12.118 21.059 1.00 89.62 100 TYR A O 1
ATOM 807 N N . TYR A 1 101 ? -18.445 11.886 18.993 1.00 92.38 101 TYR A N 1
ATOM 808 C CA . TYR A 1 101 ? -19.772 11.447 19.446 1.00 92.38 101 TYR A CA 1
ATOM 809 C C . TYR A 1 101 ? -19.944 9.925 19.526 1.00 92.38 101 TYR A C 1
ATOM 811 O O . TYR A 1 101 ? -20.816 9.463 20.262 1.00 92.38 101 TYR A O 1
ATOM 819 N N . TYR A 1 102 ? -19.160 9.141 18.783 1.00 89.81 102 TYR A N 1
ATOM 820 C CA . TYR A 1 102 ? -19.297 7.685 18.726 1.00 89.81 102 TYR A CA 1
ATOM 821 C C . TYR A 1 102 ? -18.116 6.995 19.408 1.00 89.81 102 TYR A C 1
ATOM 823 O O . TYR A 1 102 ? -17.044 6.876 18.829 1.00 89.81 102 TYR A O 1
ATOM 831 N N . ASN A 1 103 ? -18.351 6.442 20.602 1.00 84.75 103 ASN A N 1
ATOM 832 C CA . ASN A 1 103 ? -17.326 5.759 21.410 1.00 84.75 103 ASN A CA 1
ATOM 833 C C . ASN A 1 103 ? -16.681 4.535 20.726 1.00 84.75 103 ASN A C 1
ATOM 835 O O . ASN A 1 103 ? -15.568 4.144 21.082 1.00 84.75 103 ASN A O 1
ATOM 839 N N . ASP A 1 104 ? -17.375 3.925 19.762 1.00 87.25 104 ASP A N 1
ATOM 840 C CA . ASP A 1 104 ? -16.890 2.751 19.027 1.00 87.25 104 ASP A CA 1
ATOM 841 C C . ASP A 1 104 ? -15.970 3.120 17.853 1.00 87.25 104 ASP A C 1
ATOM 843 O O . ASP A 1 104 ? -15.293 2.252 17.297 1.00 87.25 104 ASP A O 1
ATOM 847 N N . TYR A 1 105 ? -15.912 4.401 17.479 1.00 85.19 105 TYR A N 1
ATOM 848 C CA . TYR A 1 105 ? -15.021 4.902 16.444 1.00 85.19 105 TYR A CA 1
ATOM 849 C C . TYR A 1 105 ? -13.887 5.703 17.078 1.00 85.19 105 TYR A C 1
ATOM 851 O O . TYR A 1 105 ? -14.100 6.501 17.981 1.00 85.19 105 TYR A O 1
ATOM 859 N N . SER A 1 106 ? -12.663 5.477 16.602 1.00 88.19 106 SER A N 1
ATOM 860 C CA . SER A 1 106 ? -11.519 6.287 17.003 1.00 88.19 106 SER A CA 1
ATOM 861 C C . SER A 1 106 ? -10.612 6.561 15.814 1.00 88.19 106 SER A C 1
ATOM 863 O O . SER A 1 106 ? -10.115 5.622 15.183 1.00 88.19 106 SER A O 1
ATOM 865 N N . ILE A 1 107 ? -10.360 7.840 15.536 1.00 86.62 107 ILE A N 1
ATOM 866 C CA . ILE A 1 107 ? -9.400 8.277 14.513 1.00 86.62 107 ILE A CA 1
ATOM 867 C C . ILE A 1 107 ? -8.010 7.732 14.830 1.00 86.62 107 ILE A C 1
ATOM 869 O O . ILE A 1 107 ? -7.339 7.215 13.941 1.00 86.62 107 ILE A O 1
ATOM 873 N N . GLU A 1 108 ? -7.588 7.817 16.091 1.00 84.31 108 GLU A N 1
ATOM 874 C CA . GLU A 1 108 ? -6.282 7.326 16.535 1.00 84.31 108 GLU A CA 1
ATOM 875 C C . GLU A 1 108 ? -6.148 5.816 16.310 1.00 84.31 108 GLU A C 1
ATOM 877 O O . GLU A 1 108 ? -5.170 5.366 15.709 1.00 84.31 108 GLU A O 1
ATOM 882 N N . LYS A 1 109 ? -7.161 5.031 16.707 1.00 86.75 109 LYS A N 1
ATOM 883 C CA . LYS A 1 109 ? -7.160 3.581 16.456 1.00 86.75 109 LYS A CA 1
ATOM 884 C C . LYS A 1 109 ? -7.120 3.281 14.961 1.00 86.75 109 LYS A C 1
ATOM 886 O O . LYS A 1 109 ? -6.319 2.456 14.540 1.00 86.75 109 LYS A O 1
ATOM 891 N N . ALA A 1 110 ? -7.927 3.973 14.155 1.00 84.88 110 ALA A N 1
ATOM 892 C CA . ALA A 1 110 ? -7.942 3.786 12.708 1.00 84.88 110 ALA A CA 1
ATOM 893 C C . ALA A 1 110 ? -6.576 4.099 12.070 1.00 84.88 110 ALA A C 1
ATOM 895 O O . ALA A 1 110 ? -6.125 3.349 11.208 1.00 84.88 110 ALA A O 1
ATOM 896 N N . GLN A 1 111 ? -5.896 5.160 12.517 1.00 81.19 111 GLN A N 1
ATOM 897 C CA . GLN A 1 111 ? -4.542 5.511 12.063 1.00 81.19 111 GLN A CA 1
ATOM 898 C C . GLN A 1 111 ? -3.514 4.445 12.429 1.00 81.19 111 GLN A C 1
ATOM 900 O O . GLN A 1 111 ? -2.628 4.131 11.631 1.00 81.19 111 GLN A O 1
ATOM 905 N N . GLN A 1 112 ? -3.614 3.904 13.640 1.00 84.25 112 GLN A N 1
ATOM 906 C CA . GLN A 1 112 ? -2.725 2.850 14.101 1.00 84.25 112 GLN A CA 1
ATOM 907 C C . GLN A 1 112 ? -2.952 1.557 13.306 1.00 84.25 112 GLN A C 1
ATOM 909 O O . GLN A 1 112 ? -1.988 0.963 12.827 1.00 84.25 112 GLN A O 1
ATOM 914 N N . THR A 1 113 ? -4.210 1.178 13.068 1.00 86.00 113 THR A N 1
ATOM 915 C CA . THR A 1 113 ? -4.556 0.034 12.216 1.00 86.00 113 THR A CA 1
ATOM 916 C C . THR A 1 113 ? -4.052 0.218 10.784 1.00 86.00 113 THR A C 1
ATOM 918 O O . THR A 1 113 ? -3.437 -0.695 10.243 1.00 86.00 113 THR A O 1
ATOM 921 N N . GLU A 1 114 ? -4.240 1.389 10.168 1.00 82.06 114 GLU A N 1
ATOM 922 C CA . GLU A 1 114 ? -3.730 1.665 8.816 1.00 82.06 114 GLU A CA 1
ATOM 923 C C . GLU A 1 114 ? -2.204 1.520 8.753 1.00 82.06 114 GLU A C 1
ATOM 925 O O . GLU A 1 114 ? -1.672 0.881 7.843 1.00 82.06 114 GLU A O 1
ATOM 930 N N . LYS A 1 115 ? -1.489 2.057 9.748 1.00 80.56 115 LYS A N 1
ATOM 931 C CA . LYS A 1 115 ? -0.033 1.922 9.843 1.00 80.56 115 LYS A CA 1
ATOM 932 C C . LYS A 1 115 ? 0.394 0.454 9.922 1.00 80.56 115 LYS A C 1
ATOM 934 O O . LYS A 1 115 ? 1.285 0.053 9.178 1.00 80.56 115 LYS A O 1
ATOM 939 N N . GLU A 1 116 ? -0.243 -0.335 10.783 1.00 85.88 116 GLU A N 1
ATOM 940 C CA . GLU A 1 116 ? 0.051 -1.765 10.940 1.00 85.88 116 GLU A CA 1
ATOM 941 C C . GLU A 1 116 ? -0.223 -2.553 9.657 1.00 85.88 116 GLU A C 1
ATOM 943 O O . GLU A 1 116 ? 0.573 -3.412 9.280 1.00 85.88 116 GLU A O 1
ATOM 948 N N . LEU A 1 117 ? -1.320 -2.247 8.959 1.00 86.31 117 LEU A N 1
ATOM 949 C CA . LEU A 1 117 ? -1.646 -2.868 7.677 1.00 86.31 117 LEU A CA 1
ATOM 950 C C . LEU A 1 117 ? -0.577 -2.561 6.632 1.00 86.31 117 LEU A C 1
ATOM 952 O O . LEU A 1 117 ? -0.100 -3.479 5.968 1.00 86.31 117 LEU A O 1
ATOM 956 N N . ILE A 1 118 ? -0.157 -1.300 6.510 1.00 81.38 118 ILE A N 1
ATOM 957 C CA . ILE A 1 118 ? 0.896 -0.940 5.559 1.00 81.38 118 ILE A CA 1
ATOM 958 C C . ILE A 1 118 ? 2.200 -1.644 5.941 1.00 81.38 118 ILE A C 1
ATOM 960 O O . ILE A 1 118 ? 2.808 -2.270 5.084 1.00 81.38 118 ILE A O 1
ATOM 964 N N . GLU A 1 119 ? 2.613 -1.626 7.209 1.00 82.00 119 GLU A N 1
ATOM 965 C CA . GLU A 1 119 ? 3.823 -2.331 7.659 1.00 82.00 119 GLU A CA 1
ATOM 966 C C . GLU A 1 119 ? 3.784 -3.831 7.331 1.00 82.00 119 GLU A C 1
ATOM 968 O O . GLU A 1 119 ? 4.779 -4.372 6.848 1.00 82.00 119 GLU A O 1
ATOM 973 N N . ARG A 1 120 ? 2.636 -4.497 7.508 1.00 87.06 120 ARG A N 1
ATOM 974 C CA . ARG A 1 120 ? 2.455 -5.901 7.103 1.00 87.06 120 ARG A CA 1
ATOM 975 C C . ARG A 1 120 ? 2.650 -6.095 5.606 1.00 87.06 120 ARG A C 1
ATOM 977 O O . ARG A 1 120 ? 3.402 -6.987 5.220 1.00 87.06 120 ARG A O 1
ATOM 984 N N . ILE A 1 121 ? 2.058 -5.236 4.776 1.00 85.38 121 ILE A N 1
ATOM 985 C CA . ILE A 1 121 ? 2.238 -5.299 3.318 1.00 85.38 121 ILE A CA 1
ATOM 986 C C . ILE A 1 121 ? 3.721 -5.184 2.977 1.00 85.38 121 ILE A C 1
ATOM 988 O O . ILE A 1 121 ? 4.247 -6.000 2.225 1.00 85.38 121 ILE A O 1
ATOM 992 N N . LEU A 1 122 ? 4.411 -4.201 3.552 1.00 81.69 122 LEU A N 1
ATOM 993 C CA . LEU A 1 122 ? 5.818 -3.937 3.255 1.00 81.69 122 LEU A CA 1
ATOM 994 C C . LEU A 1 122 ? 6.749 -5.065 3.716 1.00 81.69 122 LEU A C 1
ATOM 996 O O . LEU A 1 122 ? 7.764 -5.311 3.073 1.00 81.69 122 LEU A O 1
ATOM 1000 N N . ASN A 1 123 ? 6.411 -5.748 4.810 1.00 83.31 123 ASN A N 1
ATOM 1001 C CA . ASN A 1 123 ? 7.197 -6.869 5.323 1.00 83.31 123 ASN A CA 1
ATOM 1002 C C . ASN A 1 123 ? 6.949 -8.171 4.548 1.00 83.31 123 ASN A C 1
ATOM 1004 O O . ASN A 1 123 ? 7.840 -9.015 4.470 1.00 83.31 123 ASN A O 1
ATOM 1008 N N . ASN A 1 124 ? 5.750 -8.339 3.985 1.00 86.44 124 ASN A N 1
ATOM 1009 C CA . ASN A 1 124 ? 5.315 -9.592 3.365 1.00 86.44 124 ASN A CA 1
ATOM 1010 C C . ASN A 1 124 ? 5.363 -9.583 1.830 1.00 86.44 124 ASN A C 1
ATOM 1012 O O . ASN A 1 124 ? 5.163 -10.630 1.210 1.00 86.44 124 ASN A O 1
ATOM 1016 N N . SER A 1 125 ? 5.631 -8.430 1.213 1.00 85.94 125 SER A N 1
ATOM 1017 C CA . SER A 1 125 ? 5.668 -8.258 -0.240 1.00 85.94 125 SER A CA 1
ATOM 1018 C C . SER A 1 125 ? 6.945 -7.561 -0.700 1.00 85.94 125 SER A C 1
ATOM 1020 O O . SER A 1 125 ? 7.590 -6.828 0.052 1.00 85.94 125 SER A O 1
ATOM 1022 N N . LYS A 1 126 ? 7.326 -7.782 -1.959 1.00 86.81 126 LYS A N 1
ATOM 1023 C CA . LYS A 1 126 ? 8.440 -7.049 -2.569 1.00 86.81 126 LYS A CA 1
ATOM 1024 C C . LYS A 1 126 ? 7.998 -5.657 -2.994 1.00 86.81 126 LYS A C 1
ATOM 1026 O O . LYS A 1 126 ? 6.935 -5.494 -3.582 1.00 86.81 126 LYS A O 1
ATOM 1031 N N . VAL A 1 127 ? 8.828 -4.652 -2.738 1.00 84.38 127 VAL A N 1
ATOM 1032 C CA . VAL A 1 127 ? 8.474 -3.254 -3.003 1.00 84.38 127 VAL A CA 1
ATOM 1033 C C . VAL A 1 127 ? 9.358 -2.693 -4.102 1.00 84.38 127 VAL A C 1
ATOM 1035 O O . VAL A 1 127 ? 10.578 -2.611 -3.952 1.00 84.38 127 VAL A O 1
ATOM 1038 N N . PHE A 1 128 ? 8.723 -2.264 -5.187 1.00 85.06 128 PHE A N 1
ATOM 1039 C CA . PHE A 1 128 ? 9.378 -1.686 -6.348 1.00 85.06 128 PHE A CA 1
ATOM 1040 C C . PHE A 1 128 ? 9.097 -0.206 -6.467 1.00 85.06 128 PHE A C 1
ATOM 1042 O O . PHE A 1 128 ? 7.988 0.278 -6.227 1.00 85.06 128 PHE A O 1
ATOM 1049 N N . PHE A 1 129 ? 10.115 0.505 -6.914 1.00 82.38 129 PHE A N 1
ATOM 1050 C CA . PHE A 1 129 ? 10.027 1.907 -7.226 1.00 82.38 129 PHE A CA 1
ATOM 1051 C C . PHE A 1 129 ? 10.238 2.097 -8.721 1.00 82.38 129 PHE A C 1
ATOM 1053 O O . PHE A 1 129 ? 11.308 1.799 -9.249 1.00 82.38 129 PHE A O 1
ATOM 1060 N N . LEU A 1 130 ? 9.190 2.561 -9.393 1.00 85.25 130 LEU A N 1
ATOM 1061 C CA . LEU A 1 130 ? 9.171 2.771 -10.830 1.00 85.25 130 LEU A CA 1
ATOM 1062 C C . LEU A 1 130 ? 9.292 4.261 -11.091 1.00 85.25 130 LEU A C 1
ATOM 1064 O O . LEU A 1 130 ? 8.387 5.042 -10.791 1.00 85.25 130 LEU A O 1
ATOM 1068 N N . ARG A 1 131 ? 10.438 4.646 -11.635 1.00 86.31 131 ARG A N 1
ATOM 1069 C CA . ARG A 1 131 ? 10.762 6.015 -12.009 1.00 86.31 131 ARG A CA 1
ATOM 1070 C C . ARG A 1 131 ? 10.702 6.147 -13.513 1.00 86.31 131 ARG A C 1
ATOM 1072 O O . ARG A 1 131 ? 11.303 5.333 -14.205 1.00 86.31 131 ARG A O 1
ATOM 1079 N N . ASP A 1 132 ? 9.998 7.161 -13.999 1.00 87.31 132 ASP A N 1
ATOM 1080 C CA . ASP A 1 132 ? 10.014 7.527 -15.414 1.00 87.31 132 ASP A CA 1
ATOM 1081 C C . ASP A 1 132 ? 9.714 9.020 -15.592 1.00 87.31 132 ASP A C 1
ATOM 1083 O O . ASP A 1 132 ? 9.032 9.638 -14.771 1.00 87.31 132 ASP A O 1
ATOM 1087 N N . GLU A 1 133 ? 10.201 9.613 -16.676 1.00 87.81 133 GLU A N 1
ATOM 1088 C CA . GLU A 1 133 ? 9.868 10.990 -17.042 1.00 87.81 133 GLU A CA 1
ATOM 1089 C C . GLU A 1 133 ? 8.481 11.085 -17.676 1.00 87.81 133 GLU A C 1
ATOM 1091 O O . GLU A 1 133 ? 7.752 12.061 -17.457 1.00 87.81 133 GLU A O 1
ATOM 1096 N N . ASN A 1 134 ? 8.091 10.056 -18.424 1.00 82.19 134 ASN A N 1
ATOM 1097 C CA . ASN A 1 134 ? 6.808 9.961 -19.086 1.00 82.19 134 ASN A CA 1
ATOM 1098 C C . ASN A 1 134 ? 5.893 8.969 -18.340 1.00 82.19 134 ASN A C 1
ATOM 1100 O O . ASN A 1 134 ? 6.119 7.760 -18.397 1.00 82.19 134 ASN A O 1
ATOM 1104 N N . PRO A 1 135 ? 4.799 9.439 -17.708 1.00 76.19 135 PRO A N 1
ATOM 1105 C CA . PRO A 1 135 ? 3.853 8.575 -16.997 1.00 76.19 135 PRO A CA 1
ATOM 1106 C C . PRO A 1 135 ? 3.242 7.457 -17.852 1.00 76.19 135 PRO A C 1
ATOM 1108 O O . PRO A 1 135 ? 2.801 6.440 -17.324 1.00 76.19 135 PRO A O 1
ATOM 1111 N N . MET A 1 136 ? 3.237 7.627 -19.174 1.00 77.12 136 MET A N 1
ATOM 1112 C CA . MET A 1 136 ? 2.715 6.641 -20.121 1.00 77.12 13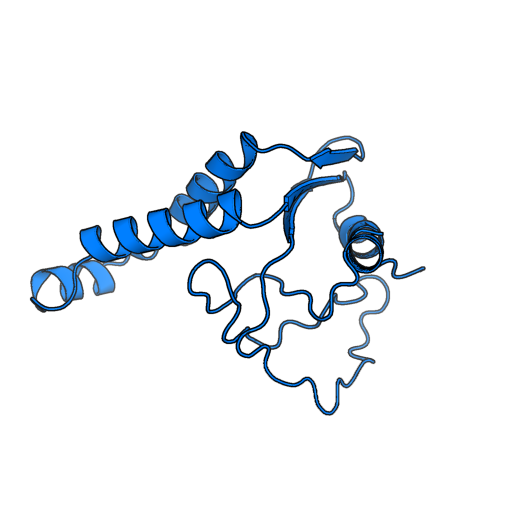6 MET A CA 1
ATOM 1113 C C . MET A 1 136 ? 3.539 5.342 -20.137 1.00 77.12 136 MET A C 1
ATOM 1115 O O . MET A 1 136 ? 3.018 4.291 -20.499 1.00 77.12 136 MET A O 1
ATOM 1119 N N . ASN A 1 137 ? 4.805 5.395 -19.710 1.00 78.31 137 ASN A N 1
ATOM 1120 C CA . ASN A 1 137 ? 5.732 4.261 -19.747 1.00 78.31 137 ASN A CA 1
ATOM 1121 C C . ASN A 1 137 ? 5.560 3.287 -18.565 1.00 78.31 137 ASN A C 1
ATOM 1123 O O . ASN A 1 137 ? 6.074 2.162 -18.604 1.00 78.31 137 ASN A O 1
ATOM 1127 N N . PHE A 1 138 ? 4.826 3.675 -17.512 1.00 79.81 138 PHE A N 1
ATOM 1128 C CA . PHE A 1 138 ? 4.597 2.801 -16.355 1.00 79.81 138 PHE A CA 1
ATOM 1129 C C . PHE A 1 138 ? 3.821 1.538 -16.736 1.00 79.81 138 PHE A C 1
ATOM 1131 O O . PHE A 1 138 ? 4.150 0.452 -16.257 1.00 79.81 138 PHE A O 1
ATOM 1138 N N . ALA A 1 139 ? 2.876 1.655 -17.673 1.00 74.19 139 ALA A N 1
ATOM 1139 C CA . ALA A 1 139 ? 2.096 0.526 -18.174 1.00 74.19 139 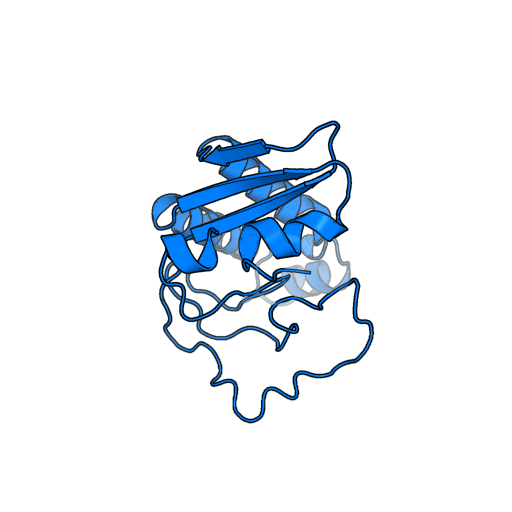ALA A CA 1
ATOM 1140 C C . ALA A 1 139 ? 2.961 -0.582 -18.770 1.00 74.19 139 ALA A C 1
ATOM 1142 O O . ALA A 1 139 ? 2.797 -1.757 -18.434 1.00 74.19 139 ALA A O 1
ATOM 1143 N N . SER A 1 140 ? 3.930 -0.209 -19.600 1.00 74.81 140 SER A N 1
ATOM 1144 C CA . SER A 1 140 ? 4.855 -1.168 -20.197 1.00 74.81 140 SER A CA 1
ATOM 1145 C C . SER A 1 140 ? 5.776 -1.789 -19.143 1.00 74.81 140 SER A C 1
ATOM 1147 O O . SER A 1 140 ? 6.024 -2.993 -19.175 1.00 74.81 140 SER A O 1
ATOM 1149 N N . SER A 1 141 ? 6.218 -1.009 -18.152 1.00 76.19 141 SER A N 1
ATOM 1150 C CA . SER A 1 141 ? 7.090 -1.502 -17.075 1.00 76.19 141 SER A CA 1
ATOM 1151 C C . SER A 1 141 ? 6.400 -2.565 -16.207 1.00 76.19 141 SER A C 1
ATOM 1153 O O . SER A 1 141 ? 6.976 -3.627 -15.928 1.00 76.19 141 SER A O 1
ATOM 1155 N N . VAL A 1 142 ? 5.141 -2.324 -15.835 1.00 75.38 142 VAL A N 1
ATOM 1156 C CA . VAL A 1 142 ? 4.375 -3.214 -14.953 1.00 75.38 142 VAL A CA 1
ATOM 1157 C C . VAL A 1 142 ? 3.776 -4.393 -15.717 1.00 75.38 142 VAL A C 1
ATOM 1159 O O . VAL A 1 142 ? 4.029 -5.543 -15.349 1.00 75.38 142 VAL A O 1
ATOM 1162 N N . CYS A 1 143 ? 3.054 -4.139 -16.810 1.00 66.94 143 CYS A N 1
ATOM 1163 C CA . CYS A 1 143 ? 2.220 -5.148 -17.469 1.00 66.94 143 CYS A CA 1
ATOM 1164 C C . CYS A 1 143 ? 2.810 -5.798 -18.725 1.00 66.94 143 CYS A C 1
ATOM 1166 O O . CYS A 1 143 ? 2.177 -6.713 -19.240 1.00 66.94 143 CYS A O 1
ATOM 1168 N N . ASP A 1 144 ? 3.978 -5.368 -19.224 1.00 57.94 144 ASP A N 1
ATOM 1169 C CA . ASP A 1 144 ? 4.467 -5.776 -20.560 1.00 57.94 144 ASP A CA 1
ATOM 1170 C C . ASP A 1 144 ? 3.406 -5.589 -21.657 1.00 57.94 144 ASP A C 1
ATOM 1172 O O . ASP A 1 144 ? 3.280 -6.399 -22.572 1.00 57.94 144 ASP A O 1
ATOM 1176 N N . ILE A 1 145 ? 2.620 -4.510 -21.586 1.00 50.22 145 ILE A N 1
ATOM 1177 C CA . ILE A 1 145 ? 1.815 -4.112 -22.739 1.00 50.22 145 ILE A CA 1
ATOM 1178 C C . ILE A 1 145 ? 2.803 -3.549 -23.762 1.00 50.22 145 ILE A C 1
ATOM 1180 O O . ILE A 1 145 ? 3.272 -2.412 -23.633 1.00 50.22 145 ILE A O 1
ATOM 1184 N N . SER A 1 146 ? 3.173 -4.388 -24.731 1.00 35.69 146 SER A N 1
ATOM 1185 C CA . SER A 1 146 ? 3.765 -3.956 -25.993 1.00 35.69 146 SER A CA 1
ATOM 1186 C C . SER A 1 146 ? 2.808 -2.946 -26.616 1.00 35.69 146 SER A C 1
ATOM 1188 O O . SER A 1 146 ? 1.637 -3.265 -26.834 1.00 35.69 146 SER A O 1
ATOM 1190 N N . LEU A 1 147 ? 3.294 -1.729 -26.839 1.00 35.72 147 LEU A N 1
ATOM 1191 C CA . LEU A 1 147 ? 2.623 -0.765 -27.705 1.00 35.72 147 LEU A CA 1
ATOM 1192 C C . LEU A 1 147 ? 2.577 -1.275 -29.144 1.00 35.72 147 LEU A C 1
ATOM 1194 O O . LEU A 1 147 ? 3.581 -1.891 -29.570 1.00 35.72 147 LEU A O 1
#

Foldseek 3Di:
DQCVVQVPPDDAPDDFDDQLFFTQFGPPPPPDDLPVDPDPPPPPPDPDGRGGHTAAEDEDEDADPAKDKDFDLVCLVVVLVCVVPVVCVLVDPVLVVCCVPPPVDHSVVVNVSSVVSSVSNSVNYTYMYIYDNDPSCVCCVNPVPDD

pLDDT: mean 73.1, std 14.84, range [35.69, 92.38]

Sequence (147 aa):
KLRNDFNADIITEDMAVTDGERIWGAPYTNLYRNYNDKSLKNPIQNAEIPTGKKIDAVSVLQKCKGSSIEENTDFAKKTVLINRYSLGYYYSPVVRVLDYYYNDYSIEKAQQTEKELIERILNNSKVFFLRDENPMNFASSVCDISL

Secondary structure (DSSP, 8-state):
-HHHHTT-S----S--EE-SSEEEE-----SS--SS--S-----TT-----SEE--EEEEEEE-SS-EEEE-TTTHHHHHHHHHHHS-GGG-HHHHHHHHH-TT--HHHHHHHHHHHHHHHHHHSEEEEEEESSGGGHHHHHH----

Radius of gyration: 17.28 Å; chains: 1; bounding box: 35×32×49 Å